Protein AF-A0A9E3NIQ6-F1 (afdb_monomer_lite)

Sequence (155 aa):
MAVKRMRVFAGPNGSGKTTIIKSLQSEIPFGVYVNADDIEVLLKQSNVLLFSLYQLNISEPEIQTFFKTSKFAPVKRNEPDLWKKLSVKENVLHVNTKVDSYLAADIADFIRHNLLVSGISFTYETVMSHKSCSTWTLCSFRNNKRKILQKFRVA

pLDDT: mean 80.51, std 23.25, range [24.25, 98.25]

Secondary structure (DSSP, 8-state):
-PPPEEEEEE--TTSSHHHHHHHHTTTS---EEE-HHHHHHHHHHHSEEEGGGGT----HHHHHHHHHH-SSHHHHTT-TTGGGGEEEETTEEEE-S---HHHHHHHHHHHHHHHHHTT--EEEEE---SS---SSS------S------EEE--

Radius of gyration: 16.18 Å; chains: 1; bounding box: 34×38×39 Å

Foldseek 3Di:
DDFQWEWEQEEAPPPCSVVVCVVCVVPDPAFFEFELVVLLVVCVVPQKDACVSLVDQDALVLQLVLLCPDPWLCVVVVNNPLSVQWHADPRMIGGNDDRDSRVSVSVSVSSVVRCLVVSTRHYYYDYDDPDDPPDDDDDDDDDDDDDDGDIDGND

Structure (mmCIF, N/CA/C/O backbone):
data_AF-A0A9E3NIQ6-F1
#
_entry.id   AF-A0A9E3NIQ6-F1
#
loop_
_atom_site.group_PDB
_atom_site.id
_atom_site.type_symbol
_atom_site.label_atom_id
_atom_site.label_alt_id
_atom_site.label_comp_id
_atom_site.label_asym_id
_atom_site.label_entity_id
_atom_site.label_seq_id
_atom_site.pdbx_PDB_ins_code
_atom_site.Cartn_x
_atom_site.Cartn_y
_atom_site.Cartn_z
_atom_site.occupancy
_atom_site.B_iso_or_equiv
_atom_site.auth_seq_id
_atom_site.auth_comp_id
_atom_site.auth_asym_id
_atom_site.auth_atom_id
_atom_site.pdbx_PDB_model_num
ATOM 1 N N . MET A 1 1 ? -8.859 10.006 26.617 1.00 52.31 1 MET A N 1
ATOM 2 C CA . MET A 1 1 ? -8.497 9.851 25.187 1.00 52.31 1 MET A CA 1
ATOM 3 C C . MET A 1 1 ? -8.453 8.372 24.829 1.00 52.31 1 MET A C 1
ATOM 5 O O . MET A 1 1 ? -8.016 7.575 25.653 1.00 52.31 1 MET A O 1
ATOM 9 N N . ALA A 1 2 ? -8.925 7.991 23.640 1.00 65.19 2 ALA A N 1
ATOM 10 C CA . ALA A 1 2 ? -8.851 6.607 23.174 1.00 65.19 2 ALA A CA 1
ATOM 11 C C . ALA A 1 2 ? -7.382 6.192 22.959 1.00 65.19 2 ALA A C 1
ATOM 13 O O . ALA A 1 2 ? -6.608 6.916 22.340 1.00 65.19 2 ALA A O 1
ATOM 14 N N . VAL A 1 3 ? -6.986 5.034 23.495 1.00 76.06 3 VAL A N 1
ATOM 15 C CA . VAL A 1 3 ? -5.604 4.534 23.395 1.00 76.06 3 VAL A CA 1
ATOM 16 C C . VAL A 1 3 ? -5.316 4.066 21.968 1.00 76.06 3 VAL A C 1
ATOM 18 O O . VAL A 1 3 ? -5.986 3.148 21.488 1.00 76.06 3 VAL A O 1
ATOM 21 N N . LYS A 1 4 ? -4.283 4.642 21.344 1.00 82.25 4 LYS A N 1
ATOM 22 C CA . LYS A 1 4 ? -3.778 4.274 20.013 1.00 82.25 4 LYS A CA 1
ATOM 23 C C . LYS A 1 4 ? -3.092 2.905 20.052 1.00 82.25 4 LYS A C 1
ATOM 25 O O . LYS A 1 4 ? -2.321 2.616 20.972 1.00 82.25 4 LYS A O 1
ATOM 30 N N . ARG A 1 5 ? -3.423 2.019 19.106 1.00 86.75 5 ARG A N 1
ATOM 31 C CA . ARG A 1 5 ? -2.976 0.613 19.118 1.00 86.75 5 ARG A CA 1
ATOM 32 C C . ARG A 1 5 ? -2.554 0.144 17.735 1.00 86.75 5 ARG A C 1
ATOM 34 O O . ARG A 1 5 ? -3.339 0.243 16.795 1.00 86.75 5 ARG A O 1
ATOM 41 N N . MET A 1 6 ? -1.372 -0.462 17.674 1.00 89.50 6 MET A N 1
ATOM 42 C CA . MET A 1 6 ? -0.934 -1.289 16.552 1.00 89.50 6 MET A CA 1
ATOM 43 C C . MET A 1 6 ? -1.207 -2.757 16.892 1.00 89.50 6 MET A C 1
ATOM 45 O O . MET A 1 6 ? -0.819 -3.233 17.965 1.00 89.50 6 MET A O 1
ATOM 49 N N . ARG A 1 7 ? -1.891 -3.475 15.996 1.00 89.56 7 ARG A N 1
ATOM 50 C CA . ARG A 1 7 ? -2.162 -4.913 16.136 1.00 89.56 7 ARG A CA 1
ATOM 51 C C . ARG A 1 7 ? -1.545 -5.676 14.978 1.00 89.56 7 ARG A C 1
ATOM 53 O O . ARG A 1 7 ? -1.768 -5.337 13.820 1.00 89.56 7 ARG A O 1
ATOM 60 N N . VAL A 1 8 ? -0.803 -6.722 15.313 1.00 88.94 8 VAL A N 1
ATOM 61 C CA . VAL A 1 8 ? -0.079 -7.535 14.337 1.00 88.94 8 VAL A CA 1
ATOM 62 C C . VAL A 1 8 ? -0.586 -8.964 14.408 1.00 88.94 8 VAL A C 1
ATOM 64 O O . VAL A 1 8 ? -0.571 -9.577 15.477 1.00 88.94 8 VAL A O 1
ATOM 67 N N . PHE A 1 9 ? -1.011 -9.497 13.267 1.00 86.62 9 PHE A N 1
ATOM 68 C CA . PHE A 1 9 ? -1.361 -10.903 13.109 1.00 86.62 9 PHE A CA 1
ATOM 69 C C . PHE A 1 9 ? -0.266 -11.589 12.295 1.00 86.62 9 PHE A C 1
ATOM 71 O O . PHE A 1 9 ? -0.166 -11.410 11.084 1.00 86.62 9 PHE A O 1
ATOM 78 N N . ALA A 1 10 ? 0.576 -12.365 12.976 1.00 84.75 10 ALA A N 1
ATOM 79 C CA . ALA A 1 10 ? 1.720 -13.042 12.378 1.00 84.75 10 ALA A CA 1
ATOM 80 C C . ALA A 1 10 ? 1.528 -14.564 12.366 1.00 84.75 10 ALA A C 1
ATOM 82 O O . ALA A 1 10 ? 1.027 -15.149 13.327 1.00 84.75 10 ALA A O 1
ATOM 83 N N . GLY A 1 11 ? 1.925 -15.213 11.272 1.00 81.31 11 GLY A N 1
ATOM 84 C CA . GLY A 1 11 ? 1.824 -16.666 11.111 1.00 81.31 11 GLY A CA 1
ATOM 85 C C . GLY A 1 11 ? 2.068 -17.111 9.667 1.00 81.31 11 GLY A C 1
ATOM 86 O O . GLY A 1 11 ? 2.006 -16.276 8.763 1.00 81.31 11 GLY A O 1
ATOM 87 N N . PRO A 1 12 ? 2.354 -18.399 9.417 1.00 80.50 12 PRO A N 1
ATOM 88 C CA . PRO A 1 12 ? 2.619 -18.900 8.070 1.00 80.50 12 PRO A CA 1
ATOM 89 C C . PRO A 1 12 ? 1.390 -18.782 7.153 1.00 80.50 12 PRO A C 1
ATOM 91 O O . PRO A 1 12 ? 0.260 -18.565 7.606 1.00 80.50 12 PRO A O 1
ATOM 94 N N . ASN A 1 13 ? 1.601 -18.913 5.845 1.00 77.62 13 ASN A N 1
ATOM 95 C CA . ASN A 1 13 ? 0.504 -18.955 4.875 1.00 77.62 13 ASN A CA 1
ATOM 96 C C . ASN A 1 13 ? -0.439 -20.123 5.189 1.00 77.62 13 ASN A C 1
ATOM 98 O O . ASN A 1 13 ? -0.001 -21.182 5.630 1.00 77.62 13 ASN A O 1
ATOM 102 N N . GLY A 1 14 ? -1.745 -19.906 5.021 1.00 77.06 14 GLY A N 1
ATOM 103 C CA . GLY A 1 14 ? -2.762 -20.919 5.328 1.00 77.06 14 GLY A CA 1
ATOM 104 C C . GLY A 1 14 ? -3.044 -21.144 6.821 1.00 77.06 14 GLY A C 1
ATOM 105 O O . GLY A 1 14 ? -3.876 -21.978 7.154 1.00 77.06 14 GLY A O 1
ATOM 106 N N . SER A 1 15 ? -2.438 -20.386 7.745 1.00 77.62 15 SER A N 1
ATOM 107 C CA . SER A 1 15 ? -2.651 -20.577 9.193 1.00 77.62 15 SER A CA 1
ATOM 108 C C . SER A 1 15 ? -3.984 -20.031 9.739 1.00 77.62 15 SER A C 1
ATOM 110 O O . SER A 1 15 ? -4.160 -19.959 10.955 1.00 77.62 15 SER A O 1
ATOM 112 N N . GLY A 1 16 ? -4.896 -19.575 8.873 1.00 79.75 16 GLY A N 1
ATOM 113 C CA . GLY A 1 16 ? -6.218 -19.064 9.260 1.00 79.75 16 GLY A CA 1
ATOM 114 C C . GLY A 1 16 ? -6.241 -17.669 9.905 1.00 79.75 16 GLY A C 1
ATOM 115 O O . GLY A 1 16 ? -7.220 -17.335 10.570 1.00 79.75 16 GLY A O 1
ATOM 116 N N . LYS A 1 17 ? -5.193 -16.845 9.732 1.00 82.12 17 LYS A N 1
ATOM 117 C CA . LYS A 1 17 ? -5.113 -15.473 10.291 1.00 82.12 17 LYS A CA 1
ATOM 118 C C . LYS A 1 17 ? -6.303 -14.617 9.872 1.00 82.12 17 LYS A C 1
ATOM 120 O O . LYS A 1 17 ? -7.017 -14.109 10.730 1.00 82.12 17 LYS A O 1
ATOM 125 N N . THR A 1 18 ? -6.561 -14.565 8.571 1.00 81.12 18 THR A N 1
ATOM 126 C CA . THR A 1 18 ? -7.664 -13.802 7.989 1.00 81.12 18 THR A CA 1
ATOM 127 C C . THR A 1 18 ? -9.019 -14.268 8.509 1.00 81.12 18 THR A C 1
ATOM 129 O O . THR A 1 18 ? -9.887 -13.446 8.784 1.00 81.12 18 THR A O 1
ATOM 132 N N . THR A 1 19 ? -9.202 -15.574 8.733 1.00 82.62 19 THR A N 1
ATOM 133 C CA . THR A 1 19 ? -10.431 -16.121 9.328 1.00 82.62 19 THR A CA 1
ATOM 134 C C . THR A 1 19 ? -10.626 -15.626 10.761 1.00 82.62 19 THR A C 1
ATOM 136 O O . THR A 1 19 ? -11.718 -15.195 11.116 1.00 82.62 19 THR A O 1
ATOM 139 N N . ILE A 1 20 ? -9.560 -15.627 11.568 1.00 82.81 20 ILE A N 1
ATOM 140 C CA . ILE A 1 20 ? -9.593 -15.133 12.953 1.00 82.81 20 ILE A CA 1
ATOM 141 C C . ILE A 1 20 ? -9.825 -13.618 12.992 1.00 82.81 20 ILE A C 1
ATOM 143 O O . ILE A 1 20 ? -10.580 -13.130 13.831 1.00 82.81 20 ILE A O 1
ATOM 147 N N . ILE A 1 21 ? -9.195 -12.861 12.093 1.00 82.75 21 ILE A N 1
ATOM 148 C CA . ILE A 1 21 ? -9.410 -11.414 11.996 1.00 82.75 21 ILE A CA 1
ATOM 149 C C . ILE A 1 21 ? -10.872 -11.135 11.659 1.00 82.75 21 ILE A C 1
ATOM 151 O O . ILE A 1 21 ? -11.512 -10.369 12.371 1.00 82.75 21 ILE A O 1
ATOM 155 N N . LYS A 1 22 ? -11.434 -11.807 10.652 1.00 81.69 22 LYS A N 1
ATOM 156 C CA . LYS A 1 22 ? -12.845 -11.647 10.280 1.00 81.69 22 LYS A CA 1
ATOM 157 C C . LYS A 1 22 ? -13.795 -11.970 11.434 1.00 81.69 22 LYS A C 1
ATOM 159 O O . LYS A 1 22 ? -14.730 -11.214 11.657 1.00 81.69 22 LYS A O 1
ATOM 164 N N . SER A 1 23 ? -13.534 -13.025 12.211 1.00 82.75 23 SER A N 1
ATOM 165 C CA . SER A 1 23 ? -14.377 -13.344 13.374 1.00 82.75 23 SER A CA 1
ATOM 166 C C . SER A 1 23 ? -14.270 -12.314 14.500 1.00 82.75 23 SER A C 1
ATOM 168 O O . SER A 1 23 ? -15.232 -12.090 15.218 1.00 82.75 23 SER A O 1
ATOM 170 N N . LEU A 1 24 ? -13.107 -11.681 14.670 1.00 82.81 24 LEU A N 1
ATOM 171 C CA . LEU A 1 24 ? -12.872 -10.714 15.746 1.00 82.81 24 LEU A CA 1
ATOM 172 C C . LEU A 1 24 ? -13.238 -9.271 15.360 1.00 82.81 24 LEU A C 1
ATOM 174 O O . LEU A 1 24 ? -13.291 -8.409 16.236 1.00 82.81 24 LEU A O 1
ATOM 178 N N . GLN A 1 25 ? -13.482 -8.994 14.073 1.00 76.88 25 GLN A N 1
ATOM 179 C CA . GLN A 1 25 ? -13.832 -7.659 13.568 1.00 76.88 25 GLN A CA 1
ATOM 180 C C . GLN A 1 25 ? -15.122 -7.115 14.194 1.00 76.88 25 GLN A C 1
ATOM 182 O O . GLN A 1 25 ? -15.227 -5.908 14.397 1.00 76.88 25 GLN A O 1
ATOM 187 N N . SER A 1 26 ? -16.076 -7.987 14.533 1.00 75.94 26 SER A N 1
ATOM 188 C CA . SER A 1 26 ? -17.332 -7.609 15.193 1.00 75.94 26 SER A CA 1
ATOM 189 C C . SER A 1 26 ? -17.171 -7.265 16.674 1.00 75.94 26 SER A C 1
ATOM 191 O O . SER A 1 26 ? -18.009 -6.565 17.233 1.00 75.94 26 SER A O 1
ATOM 193 N N . GLU A 1 27 ? -16.106 -7.742 17.319 1.00 78.69 27 GLU A N 1
ATOM 194 C CA . GLU A 1 27 ? -15.912 -7.628 18.771 1.00 78.69 27 GLU A CA 1
ATOM 195 C C . GLU A 1 27 ? -14.836 -6.602 19.150 1.0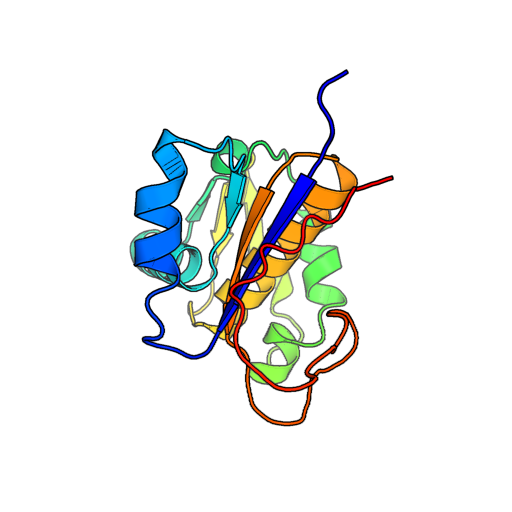0 78.69 27 GLU A C 1
ATOM 197 O O . GLU A 1 27 ? -14.851 -6.044 20.249 1.00 78.69 27 GLU A O 1
ATOM 202 N N . ILE A 1 28 ? -13.874 -6.349 18.256 1.00 80.2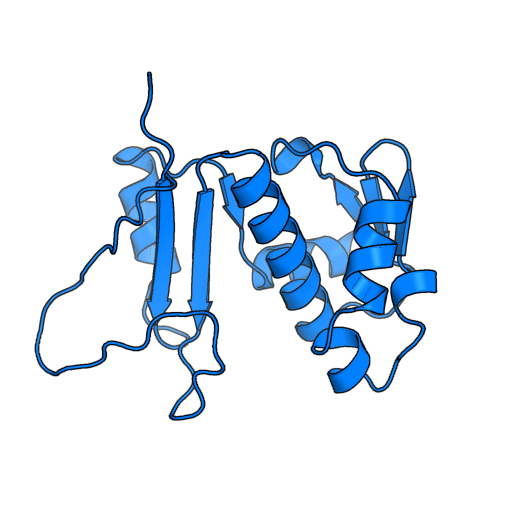5 28 ILE A N 1
ATOM 203 C CA . ILE A 1 28 ? -12.700 -5.525 18.540 1.00 80.25 28 ILE A CA 1
ATOM 204 C C . ILE A 1 28 ? -12.575 -4.408 17.497 1.00 80.25 28 ILE A C 1
ATOM 206 O O . ILE A 1 28 ? -12.460 -4.690 16.306 1.00 80.25 28 ILE A O 1
ATOM 210 N N . PRO A 1 29 ? -12.449 -3.132 17.916 1.00 80.25 29 PRO A N 1
ATOM 211 C CA . PRO A 1 29 ? -12.167 -2.045 16.989 1.00 80.25 29 PRO A CA 1
ATOM 212 C C . PRO A 1 29 ? -10.726 -2.164 16.477 1.00 80.25 29 PRO A C 1
ATOM 214 O O . PRO A 1 29 ? -9.764 -1.789 17.168 1.00 80.25 29 PRO A O 1
ATOM 217 N N . PHE A 1 30 ? -10.570 -2.716 15.275 1.00 83.06 30 PHE A N 1
ATOM 218 C CA . PHE A 1 30 ? -9.272 -2.933 14.633 1.00 83.06 30 PHE A CA 1
ATOM 219 C C . PHE A 1 30 ? -8.656 -1.683 14.010 1.00 83.06 30 PHE A C 1
ATOM 221 O O . PHE A 1 30 ? -7.439 -1.657 13.813 1.00 83.06 30 PHE A O 1
ATOM 228 N N . GLY A 1 31 ? -9.449 -0.630 13.818 1.00 87.94 31 GLY A N 1
ATOM 229 C CA . GLY A 1 31 ? -9.003 0.561 13.108 1.00 87.94 31 GLY A CA 1
ATOM 230 C C . GLY A 1 31 ? -8.750 0.249 11.636 1.00 87.94 31 GLY A C 1
ATOM 231 O O . GLY A 1 31 ? -9.415 -0.617 11.070 1.00 87.94 31 GLY A O 1
ATOM 232 N N . VAL A 1 32 ? -7.795 0.945 11.026 1.00 92.25 32 VAL A N 1
ATOM 233 C CA . VAL A 1 32 ? -7.453 0.748 9.612 1.00 92.25 32 VAL A CA 1
ATOM 234 C C . VAL A 1 32 ? -6.840 -0.640 9.419 1.00 92.25 32 VAL A C 1
ATOM 236 O O . VAL A 1 32 ? -5.934 -1.027 10.154 1.00 92.25 32 VAL A O 1
ATOM 239 N N . TYR A 1 33 ? -7.329 -1.400 8.444 1.00 92.94 33 TYR A N 1
ATOM 240 C CA . TYR A 1 33 ? -6.768 -2.702 8.095 1.00 92.94 33 TYR A CA 1
ATOM 241 C C . TYR A 1 33 ? -5.819 -2.561 6.903 1.00 92.94 33 TYR A C 1
ATOM 243 O O . TYR A 1 33 ? -6.182 -1.951 5.900 1.00 92.94 33 TYR A O 1
ATOM 251 N N . VAL A 1 34 ? -4.606 -3.106 7.014 1.00 93.81 34 VAL A N 1
ATOM 252 C CA . VAL A 1 34 ? -3.585 -3.034 5.960 1.00 93.81 34 VAL A CA 1
ATOM 253 C C . VAL A 1 34 ? -3.061 -4.431 5.656 1.00 93.81 34 VAL A C 1
ATOM 255 O O . VAL A 1 34 ? -2.527 -5.103 6.538 1.00 93.81 34 VAL A O 1
ATOM 258 N N . ASN A 1 35 ? -3.182 -4.858 4.403 1.00 91.81 35 ASN A N 1
ATOM 259 C CA . ASN A 1 35 ? -2.696 -6.147 3.926 1.00 91.81 35 ASN A CA 1
ATOM 260 C C . ASN A 1 35 ? -2.077 -5.987 2.533 1.00 91.81 35 ASN A C 1
ATOM 262 O O . ASN A 1 35 ? -2.669 -5.354 1.660 1.00 91.81 35 ASN A O 1
ATOM 266 N N . ALA A 1 36 ? -0.887 -6.554 2.334 1.00 91.81 36 ALA A N 1
ATOM 267 C CA . ALA A 1 36 ? -0.165 -6.455 1.070 1.00 91.81 36 ALA A CA 1
ATOM 268 C C . ALA A 1 36 ? -0.894 -7.191 -0.063 1.00 91.81 36 ALA A C 1
ATOM 270 O O . ALA A 1 36 ? -0.986 -6.652 -1.161 1.00 91.81 36 ALA A O 1
ATOM 271 N N . ASP A 1 37 ? -1.474 -8.363 0.210 1.00 91.62 37 ASP A N 1
ATOM 272 C CA . ASP A 1 37 ? -2.177 -9.150 -0.812 1.00 91.62 37 ASP A CA 1
ATOM 273 C C . ASP A 1 37 ? -3.411 -8.399 -1.343 1.00 91.62 37 ASP A C 1
ATOM 275 O O . ASP A 1 37 ? -3.644 -8.346 -2.550 1.00 91.62 37 ASP A O 1
ATOM 279 N N . ASP A 1 38 ? -4.164 -7.741 -0.454 1.00 94.00 38 ASP A N 1
ATOM 280 C CA . ASP A 1 38 ? -5.343 -6.950 -0.834 1.00 94.00 38 ASP A CA 1
ATOM 281 C C . ASP A 1 38 ? -4.945 -5.720 -1.669 1.00 94.00 38 ASP A C 1
ATOM 283 O O . ASP A 1 38 ? -5.602 -5.392 -2.660 1.00 94.00 38 ASP A O 1
ATOM 287 N N . ILE A 1 39 ? -3.833 -5.066 -1.311 1.00 96.44 39 ILE A N 1
ATOM 288 C CA . ILE A 1 39 ? -3.257 -3.955 -2.083 1.00 96.44 39 ILE A CA 1
ATOM 289 C C . ILE A 1 39 ? -2.800 -4.434 -3.465 1.00 96.44 39 ILE A C 1
ATOM 291 O O . ILE A 1 39 ? -3.029 -3.742 -4.457 1.00 96.44 39 ILE A O 1
ATOM 295 N N . GLU A 1 40 ? -2.175 -5.610 -3.555 1.00 96.25 40 GLU A N 1
ATOM 296 C CA . GLU A 1 40 ? -1.737 -6.191 -4.824 1.00 96.25 40 GLU A CA 1
ATOM 297 C C . GLU A 1 40 ? -2.924 -6.447 -5.755 1.00 96.25 40 GLU A C 1
ATOM 299 O O . GLU A 1 40 ? -2.883 -6.055 -6.923 1.00 96.25 40 GLU A O 1
ATOM 304 N N . VAL A 1 41 ? -3.984 -7.081 -5.241 1.00 96.88 41 VAL A N 1
ATOM 305 C CA . VAL A 1 41 ? -5.211 -7.358 -6.002 1.00 96.88 41 VAL A CA 1
ATOM 306 C C . VAL A 1 41 ? -5.843 -6.058 -6.488 1.00 96.88 41 VAL A C 1
ATOM 308 O O . VAL A 1 41 ? -6.156 -5.950 -7.675 1.00 96.88 41 VAL A O 1
ATOM 311 N N . LEU A 1 42 ? -5.971 -5.059 -5.609 1.00 97.31 42 LEU A N 1
ATOM 312 C CA . LEU A 1 42 ? -6.520 -3.749 -5.956 1.00 97.31 42 LEU A CA 1
ATOM 313 C C . LEU A 1 42 ? -5.717 -3.092 -7.088 1.00 97.31 42 LEU A C 1
ATOM 315 O O . LEU A 1 42 ? -6.277 -2.710 -8.114 1.00 97.31 42 LEU A O 1
ATOM 319 N N . LEU A 1 43 ? -4.395 -3.008 -6.935 1.00 97.50 43 LEU A N 1
ATOM 320 C CA . LEU A 1 43 ? -3.524 -2.360 -7.913 1.00 97.50 43 LEU A CA 1
ATOM 321 C C . LEU A 1 43 ? -3.461 -3.125 -9.237 1.00 97.50 43 LEU A C 1
ATOM 323 O O . LEU A 1 43 ? -3.388 -2.498 -10.287 1.00 97.50 43 LEU A O 1
ATOM 327 N N . LYS A 1 44 ? -3.543 -4.459 -9.223 1.00 97.44 44 LYS A N 1
ATOM 328 C CA . LYS A 1 44 ? -3.638 -5.257 -10.456 1.00 97.44 44 LYS A CA 1
ATOM 329 C C . LYS A 1 44 ? -4.912 -4.971 -11.249 1.00 97.44 44 LYS A C 1
ATOM 331 O O . LYS A 1 44 ? -4.896 -5.106 -12.468 1.00 97.44 44 LYS A O 1
ATOM 336 N N . GLN A 1 45 ? -6.002 -4.611 -10.573 1.00 96.50 45 GLN A N 1
ATOM 337 C CA . GLN A 1 45 ? -7.288 -4.332 -11.213 1.00 96.50 45 GLN A CA 1
ATOM 338 C C . GLN A 1 45 ? -7.379 -2.900 -11.740 1.00 96.50 45 GLN A C 1
ATOM 340 O O . GLN A 1 45 ? -7.925 -2.681 -12.818 1.00 96.50 45 GLN A O 1
ATOM 345 N N . SER A 1 46 ? -6.869 -1.927 -10.986 1.00 96.06 46 SER A N 1
ATOM 346 C CA . SER A 1 46 ? -7.144 -0.509 -11.242 1.00 96.06 46 SER A CA 1
ATOM 347 C C . SER A 1 46 ? -5.896 0.340 -11.507 1.00 96.06 46 SER A C 1
ATOM 349 O O . SER A 1 46 ? -6.019 1.459 -11.997 1.00 96.06 46 SER A O 1
ATOM 351 N N . ASN A 1 47 ? -4.699 -0.159 -11.174 1.00 97.00 47 ASN A N 1
ATOM 352 C CA . ASN A 1 47 ? -3.441 0.598 -11.083 1.00 97.00 47 ASN A CA 1
ATOM 353 C C . ASN A 1 47 ? -3.507 1.839 -10.176 1.00 97.00 47 ASN A C 1
ATOM 355 O O . ASN A 1 47 ? -2.612 2.689 -10.220 1.00 97.00 47 ASN A O 1
ATOM 359 N N . VAL A 1 48 ? -4.549 1.945 -9.345 1.00 97.31 48 VAL A N 1
ATOM 360 C CA . VAL A 1 48 ? -4.771 3.084 -8.458 1.00 97.31 48 VAL A CA 1
ATOM 361 C C . VAL A 1 48 ? -5.109 2.654 -7.037 1.00 97.31 48 VAL A C 1
ATOM 363 O O . VAL A 1 48 ? -5.763 1.636 -6.810 1.00 97.31 48 VAL A O 1
ATOM 366 N N . LEU A 1 49 ? -4.682 3.456 -6.064 1.00 97.81 49 LEU A N 1
ATOM 367 C CA . LEU A 1 49 ? -5.003 3.268 -4.650 1.00 97.81 49 LEU A CA 1
ATOM 368 C C . LEU A 1 49 ? -5.363 4.612 -4.022 1.00 97.81 49 LEU A C 1
ATOM 370 O O . LEU A 1 49 ? -4.593 5.564 -4.079 1.00 97.81 49 LEU A O 1
ATOM 374 N N . LEU A 1 50 ? -6.534 4.680 -3.395 1.00 97.38 50 LEU A N 1
ATOM 375 C CA . LEU A 1 50 ? -7.018 5.881 -2.721 1.00 97.38 50 LEU A CA 1
ATOM 376 C C . LEU A 1 50 ? -6.548 5.891 -1.258 1.00 97.38 50 LEU A C 1
ATOM 378 O O . LEU A 1 50 ? -6.980 5.050 -0.466 1.00 97.38 50 LEU A O 1
ATOM 382 N N . PHE A 1 51 ? -5.700 6.847 -0.871 1.00 97.69 51 PHE A N 1
ATOM 383 C CA . PHE A 1 51 ? -5.171 6.917 0.502 1.00 97.69 51 PHE A CA 1
ATOM 384 C C . PHE A 1 51 ? -6.232 7.289 1.542 1.00 97.69 51 PHE A C 1
ATOM 386 O O . PHE A 1 51 ? -6.120 6.890 2.703 1.00 97.69 51 PHE A O 1
ATOM 393 N N . SER A 1 52 ? -7.312 7.957 1.126 1.00 96.12 52 SER A N 1
ATOM 394 C CA . SER A 1 52 ? -8.452 8.274 1.995 1.00 96.12 52 SER A CA 1
ATOM 395 C C . SER A 1 52 ? -9.099 7.024 2.608 1.00 96.12 52 SER A C 1
ATOM 397 O O . SER A 1 52 ? -9.616 7.097 3.721 1.00 96.12 52 SER A O 1
ATOM 399 N N . LEU A 1 53 ? -9.015 5.858 1.946 1.00 94.69 53 LEU A N 1
ATOM 400 C CA . LEU A 1 53 ? -9.489 4.575 2.499 1.00 94.69 53 LEU A CA 1
ATOM 401 C C . LEU A 1 53 ? -8.711 4.153 3.754 1.00 94.69 53 LEU A C 1
ATOM 403 O O . LEU A 1 53 ? -9.230 3.426 4.599 1.00 94.69 53 LEU A O 1
ATOM 407 N N . TYR A 1 54 ? -7.484 4.648 3.892 1.00 95.62 54 TYR A N 1
ATOM 408 C CA . TYR A 1 54 ? -6.609 4.416 5.034 1.00 95.62 54 TYR A CA 1
ATOM 409 C C . TYR A 1 54 ? -6.613 5.589 6.022 1.00 95.62 54 TYR A C 1
ATOM 411 O O . TYR A 1 54 ? -5.796 5.601 6.933 1.00 95.62 54 TYR A O 1
ATOM 419 N N . GLN A 1 55 ? -7.516 6.568 5.873 1.00 96.12 55 GLN A N 1
ATOM 420 C CA . GLN A 1 55 ? -7.545 7.793 6.690 1.00 96.12 55 GLN A CA 1
ATOM 421 C C . GLN A 1 55 ? -6.242 8.611 6.597 1.00 96.12 55 GLN A C 1
ATOM 423 O O . GLN A 1 55 ? -5.885 9.330 7.529 1.00 96.12 55 GLN A O 1
ATOM 428 N N . LEU A 1 56 ? -5.527 8.495 5.474 1.00 96.44 56 LEU A N 1
ATOM 429 C CA . LEU A 1 56 ? -4.284 9.212 5.211 1.00 96.44 56 LEU A CA 1
ATOM 430 C C . LEU A 1 56 ? -4.495 10.278 4.137 1.00 96.44 56 LEU A C 1
ATOM 432 O O . LEU A 1 56 ? -5.295 10.100 3.216 1.00 96.44 56 LEU A O 1
ATOM 436 N N . ASN A 1 57 ? -3.728 11.360 4.245 1.00 96.88 57 ASN A N 1
ATOM 437 C CA . ASN A 1 57 ? -3.568 12.361 3.199 1.00 96.88 57 ASN A CA 1
ATOM 438 C C . ASN A 1 57 ? -2.085 12.433 2.839 1.00 96.88 57 ASN A C 1
ATOM 440 O O . ASN A 1 57 ? -1.294 12.908 3.650 1.00 96.88 57 ASN A O 1
ATOM 444 N N . ILE A 1 58 ? -1.724 11.906 1.674 1.00 96.94 58 ILE A N 1
ATOM 445 C CA . ILE A 1 58 ? -0.339 11.698 1.250 1.00 96.94 58 ILE A CA 1
ATOM 446 C C . ILE A 1 58 ? -0.037 12.582 0.047 1.00 96.94 58 ILE A C 1
ATOM 448 O O . ILE A 1 58 ? -0.802 12.619 -0.919 1.00 96.94 58 ILE A O 1
ATOM 452 N N . SER A 1 59 ? 1.114 13.249 0.078 1.00 96.75 59 SER A N 1
ATOM 453 C CA . SER A 1 59 ? 1.640 13.973 -1.079 1.00 96.75 59 SER A CA 1
ATOM 454 C C . SER A 1 59 ? 2.574 13.107 -1.938 1.00 96.75 59 SER A C 1
ATOM 456 O O . SER A 1 59 ? 3.187 12.145 -1.472 1.00 96.75 59 SER A O 1
ATOM 458 N N . GLU A 1 60 ? 2.717 13.453 -3.220 1.00 97.06 60 GLU A N 1
ATOM 459 C CA . GLU A 1 60 ? 3.632 12.746 -4.129 1.00 97.06 60 GLU A CA 1
ATOM 460 C C . GLU A 1 60 ? 5.102 12.733 -3.646 1.00 97.06 60 GLU A C 1
ATOM 462 O O . GLU A 1 60 ? 5.727 11.667 -3.685 1.00 97.06 60 GLU A O 1
ATOM 467 N N . PRO A 1 61 ? 5.673 13.842 -3.128 1.00 97.00 61 PRO A N 1
ATOM 468 C CA . PRO A 1 61 ? 7.043 13.838 -2.618 1.00 97.00 61 PRO A CA 1
ATOM 469 C C . PRO A 1 61 ? 7.273 12.849 -1.469 1.00 97.00 61 PRO A C 1
ATOM 471 O O . PRO A 1 61 ? 8.365 12.284 -1.368 1.00 97.00 61 PRO A O 1
ATOM 474 N N . GLU A 1 62 ? 6.273 12.614 -0.615 1.00 96.19 62 GLU A N 1
ATOM 475 C CA . GLU A 1 62 ? 6.383 11.689 0.519 1.00 96.19 62 GLU A CA 1
ATOM 476 C C . GLU A 1 62 ? 6.595 10.250 0.050 1.00 96.19 62 GLU A C 1
ATOM 478 O O . GLU A 1 62 ? 7.561 9.598 0.463 1.00 96.19 62 GLU A O 1
ATOM 483 N N . ILE A 1 63 ? 5.743 9.760 -0.858 1.00 96.06 63 ILE A N 1
ATOM 484 C CA . ILE A 1 63 ? 5.882 8.392 -1.368 1.00 96.06 63 ILE A CA 1
ATOM 485 C C . ILE A 1 63 ? 7.150 8.244 -2.212 1.00 96.06 63 ILE A C 1
ATOM 487 O O . ILE A 1 63 ? 7.867 7.251 -2.083 1.00 96.06 63 ILE A O 1
ATOM 491 N N . GLN A 1 64 ? 7.496 9.244 -3.025 1.00 96.19 64 GLN A N 1
ATOM 492 C CA . GLN A 1 64 ? 8.726 9.191 -3.815 1.00 96.19 64 GLN A CA 1
ATOM 493 C C . GLN A 1 64 ? 9.970 9.154 -2.921 1.00 96.19 64 GLN A C 1
ATOM 495 O O . GLN A 1 64 ? 10.905 8.408 -3.207 1.00 96.19 64 GLN A O 1
ATOM 500 N N . THR A 1 65 ? 9.989 9.909 -1.820 1.00 96.06 65 THR A N 1
ATOM 501 C CA . THR A 1 65 ? 11.096 9.889 -0.847 1.00 96.06 65 THR A CA 1
ATOM 502 C C . THR A 1 65 ? 11.216 8.531 -0.158 1.00 96.06 65 THR A C 1
ATOM 504 O O . THR A 1 65 ? 12.324 8.006 -0.013 1.00 96.06 65 THR A O 1
ATOM 507 N N . PHE A 1 66 ? 10.087 7.916 0.199 1.00 95.69 66 PHE A N 1
ATOM 508 C CA . PHE A 1 66 ? 10.072 6.553 0.725 1.00 95.69 66 PHE A CA 1
ATOM 509 C C . PHE A 1 66 ? 10.662 5.551 -0.278 1.00 95.69 66 PHE A C 1
ATOM 511 O O . PHE A 1 66 ? 11.587 4.816 0.055 1.00 95.69 66 PHE A O 1
ATOM 518 N N . PHE A 1 67 ? 10.215 5.559 -1.536 1.00 94.94 67 PHE A N 1
ATOM 519 C CA . PHE A 1 67 ? 10.706 4.606 -2.540 1.00 94.94 67 PHE A CA 1
ATOM 520 C C . PHE A 1 67 ? 12.150 4.860 -2.993 1.00 94.94 67 PHE A C 1
ATOM 522 O O . PHE A 1 67 ? 12.817 3.918 -3.411 1.00 94.94 67 PHE A O 1
ATOM 529 N N . LYS A 1 68 ? 12.669 6.088 -2.863 1.00 93.81 68 LYS A N 1
ATOM 530 C CA . LYS A 1 68 ? 14.104 6.382 -3.053 1.00 93.81 68 LYS A CA 1
ATOM 531 C C . LYS A 1 68 ? 14.987 5.745 -1.979 1.00 93.81 68 LYS A C 1
ATOM 533 O O . LYS A 1 68 ? 16.149 5.453 -2.242 1.00 93.81 68 LYS A O 1
ATOM 538 N N . THR A 1 69 ? 14.461 5.571 -0.767 1.00 91.19 69 THR A N 1
ATOM 539 C CA . THR A 1 69 ? 15.211 5.043 0.384 1.00 91.19 69 THR A CA 1
ATOM 540 C C . THR A 1 69 ? 14.894 3.580 0.690 1.00 91.19 69 THR A C 1
ATOM 542 O O . THR A 1 69 ? 15.678 2.917 1.376 1.00 91.19 69 THR A O 1
ATOM 545 N N . SER A 1 70 ? 13.787 3.054 0.152 1.00 88.12 70 SER A N 1
ATOM 546 C CA . SER A 1 70 ? 13.397 1.655 0.299 1.00 88.12 70 SER A CA 1
ATOM 547 C C . SER A 1 70 ? 14.468 0.718 -0.256 1.00 88.12 70 SER A C 1
ATOM 549 O O . SER A 1 70 ? 14.948 0.853 -1.382 1.00 88.12 70 SER A O 1
ATOM 551 N N . LYS A 1 71 ? 14.808 -0.294 0.545 1.00 86.81 71 LYS A N 1
ATOM 552 C CA . LYS A 1 71 ? 15.746 -1.364 0.180 1.00 86.81 71 LYS A CA 1
ATOM 553 C C . LYS A 1 71 ? 15.040 -2.657 -0.218 1.00 86.81 71 LYS A C 1
ATOM 555 O O . LYS A 1 71 ? 15.701 -3.688 -0.341 1.00 86.81 71 LYS A O 1
ATOM 560 N N . PHE A 1 72 ? 13.716 -2.634 -0.373 1.00 89.38 72 PHE A N 1
ATOM 561 C CA . PHE A 1 72 ? 12.939 -3.839 -0.628 1.00 89.38 72 PHE A CA 1
ATOM 562 C C . PHE A 1 72 ? 12.461 -3.922 -2.077 1.00 89.38 72 PHE A C 1
ATOM 564 O O . PHE A 1 72 ? 13.145 -4.587 -2.856 1.00 89.38 72 PHE A O 1
ATOM 571 N N . ALA A 1 73 ? 11.374 -3.261 -2.492 1.00 87.81 73 ALA A N 1
ATOM 572 C CA . ALA A 1 73 ? 10.882 -3.406 -3.867 1.00 87.81 73 ALA A CA 1
ATOM 573 C C . ALA A 1 73 ? 11.888 -2.925 -4.931 1.00 87.81 73 ALA A C 1
ATOM 575 O O . ALA A 1 73 ? 12.131 -3.698 -5.861 1.00 87.81 73 ALA A O 1
ATOM 576 N N . PRO A 1 74 ? 12.551 -1.751 -4.798 1.00 87.69 74 PRO A N 1
ATOM 577 C CA . PRO A 1 74 ? 13.557 -1.312 -5.771 1.00 87.69 74 PRO A CA 1
ATOM 578 C C . PRO A 1 74 ? 14.705 -2.317 -5.942 1.00 87.69 74 PRO A C 1
ATOM 580 O O . PRO A 1 74 ? 15.179 -2.550 -7.049 1.00 87.69 74 PRO A O 1
ATOM 583 N N . VAL A 1 75 ? 15.122 -2.975 -4.856 1.00 87.88 75 VAL A N 1
ATOM 584 C CA . VAL A 1 75 ? 16.209 -3.967 -4.878 1.00 87.88 75 VAL A CA 1
ATOM 585 C C . VAL A 1 75 ? 15.723 -5.308 -5.428 1.00 87.88 75 VAL A C 1
ATOM 587 O O . VAL A 1 75 ? 16.365 -5.884 -6.302 1.00 87.88 75 VAL A O 1
ATOM 590 N N . LYS A 1 76 ? 14.576 -5.813 -4.957 1.00 90.81 76 LYS A N 1
ATOM 591 C CA . LYS A 1 76 ? 14.009 -7.105 -5.385 1.00 90.81 76 LYS A CA 1
ATOM 592 C C . LYS A 1 76 ? 13.592 -7.116 -6.851 1.00 90.81 76 LYS A C 1
ATOM 594 O O . LYS A 1 76 ? 13.660 -8.165 -7.483 1.00 90.81 76 LYS A O 1
ATOM 599 N N . ARG A 1 77 ? 13.191 -5.961 -7.381 1.00 90.06 77 ARG A N 1
ATOM 600 C CA . ARG A 1 77 ? 12.829 -5.776 -8.791 1.00 90.06 77 ARG A CA 1
ATOM 601 C C . ARG A 1 77 ? 14.007 -5.375 -9.675 1.00 90.06 77 ARG A C 1
ATOM 603 O O . ARG A 1 77 ? 13.831 -5.304 -10.886 1.00 90.06 77 ARG A O 1
ATOM 610 N N . ASN A 1 78 ? 15.183 -5.117 -9.094 1.00 92.62 78 ASN A N 1
ATOM 611 C CA . ASN A 1 78 ? 16.324 -4.525 -9.795 1.00 92.62 78 ASN A CA 1
ATOM 612 C C . ASN A 1 78 ? 15.937 -3.225 -10.538 1.00 92.62 78 ASN A C 1
ATOM 614 O O . ASN A 1 78 ? 16.268 -3.019 -11.703 1.00 92.62 78 ASN A O 1
ATOM 618 N N . GLU A 1 79 ? 15.177 -2.367 -9.856 1.00 92.88 79 GLU A N 1
ATOM 619 C CA . GLU A 1 79 ? 14.549 -1.165 -10.400 1.00 92.88 79 GLU A CA 1
ATOM 620 C C . GLU A 1 79 ? 14.781 0.032 -9.452 1.00 92.88 79 GLU A C 1
ATOM 622 O O . GLU A 1 79 ? 13.884 0.421 -8.702 1.00 92.88 79 GLU A O 1
ATOM 627 N N . PRO A 1 80 ? 15.985 0.638 -9.447 1.00 91.31 80 PRO A N 1
ATOM 628 C CA . PRO A 1 80 ? 16.334 1.719 -8.512 1.00 91.31 80 PRO A CA 1
ATOM 629 C C . PRO A 1 80 ? 15.514 3.003 -8.730 1.00 91.31 80 PRO A C 1
ATOM 631 O O . PRO A 1 80 ? 15.307 3.788 -7.808 1.00 91.31 80 PRO A O 1
ATOM 634 N N . ASP A 1 81 ? 15.003 3.195 -9.944 1.00 94.31 81 ASP A N 1
ATOM 635 C CA . ASP A 1 81 ? 14.192 4.346 -10.341 1.00 94.31 81 ASP A CA 1
ATOM 636 C C . ASP A 1 81 ? 12.677 4.122 -10.173 1.00 94.31 81 ASP A C 1
ATOM 638 O O . ASP A 1 81 ? 11.877 4.902 -10.692 1.00 94.31 81 ASP A O 1
ATOM 642 N N . LEU A 1 82 ? 12.263 3.083 -9.433 1.00 93.94 82 LEU A N 1
ATOM 643 C CA . LEU A 1 82 ? 10.852 2.731 -9.212 1.00 93.94 82 LEU A CA 1
ATOM 644 C C . LEU A 1 82 ? 10.007 3.921 -8.725 1.00 93.94 82 LEU A C 1
ATOM 646 O O . LEU A 1 82 ? 8.859 4.074 -9.136 1.00 93.94 82 LEU A O 1
ATOM 650 N N . TRP A 1 83 ? 10.594 4.807 -7.916 1.00 95.69 83 TRP A N 1
ATOM 651 C CA . TRP A 1 83 ? 9.945 6.022 -7.417 1.00 95.69 83 TRP A CA 1
ATOM 652 C C . TRP A 1 83 ? 9.408 6.936 -8.533 1.00 95.69 83 TRP A C 1
ATOM 654 O O . TRP A 1 83 ? 8.385 7.580 -8.332 1.00 95.69 83 TRP A O 1
ATOM 664 N N . LYS A 1 84 ? 10.037 6.968 -9.720 1.00 96.88 84 LYS A N 1
ATOM 665 C CA . LYS A 1 84 ? 9.583 7.781 -10.870 1.00 96.88 84 LYS A CA 1
ATOM 666 C C . LYS A 1 84 ? 8.274 7.270 -11.474 1.00 96.88 84 LYS A C 1
ATOM 668 O O . LYS A 1 84 ? 7.603 7.998 -12.197 1.00 96.88 84 LYS A O 1
ATOM 673 N N . LYS A 1 85 ? 7.929 6.005 -11.219 1.00 96.88 85 LYS A N 1
ATOM 674 C CA . LYS A 1 85 ? 6.727 5.339 -11.746 1.00 96.88 85 LYS A CA 1
ATOM 675 C C . LYS A 1 85 ? 5.543 5.405 -10.779 1.00 96.88 85 LYS A C 1
ATOM 677 O O . LYS A 1 85 ? 4.511 4.789 -11.046 1.00 96.88 85 LYS A O 1
ATOM 682 N N . LEU A 1 86 ? 5.703 6.122 -9.668 1.00 97.00 86 LEU A N 1
ATOM 683 C CA . LEU A 1 86 ? 4.692 6.334 -8.643 1.00 97.00 86 LEU A CA 1
ATOM 684 C C . LEU A 1 86 ? 4.378 7.830 -8.577 1.00 97.00 86 LEU A C 1
ATOM 686 O O . LEU A 1 86 ? 5.255 8.647 -8.290 1.00 97.00 86 LEU A O 1
ATOM 690 N N . SER A 1 87 ? 3.124 8.178 -8.843 1.00 97.56 87 SER A N 1
ATOM 691 C CA . SER A 1 87 ? 2.637 9.561 -8.784 1.00 97.56 87 SER A CA 1
ATOM 692 C C . SER A 1 87 ? 1.396 9.648 -7.915 1.00 97.56 87 SER A C 1
ATOM 694 O O . SER A 1 87 ? 0.615 8.695 -7.881 1.00 97.56 87 SER A O 1
ATOM 696 N N . VAL A 1 88 ? 1.186 10.780 -7.250 1.00 98.00 88 VAL A N 1
ATOM 697 C CA . VAL A 1 88 ? 0.002 10.998 -6.410 1.00 98.00 88 VAL A CA 1
ATOM 698 C C . VAL A 1 88 ? -0.729 12.241 -6.880 1.00 98.00 88 VAL A C 1
ATOM 700 O O . VAL A 1 88 ? -0.171 13.335 -6.887 1.00 98.00 88 VAL A O 1
ATOM 703 N N . LYS A 1 89 ? -1.999 12.077 -7.248 1.00 96.62 89 LYS A N 1
ATOM 704 C CA . LYS A 1 89 ? -2.892 13.174 -7.636 1.00 96.62 89 LYS A CA 1
ATOM 705 C C . LYS A 1 89 ? -4.155 13.077 -6.809 1.00 96.62 89 LYS A C 1
ATOM 707 O O . LYS A 1 89 ? -4.719 11.998 -6.702 1.00 96.62 89 LYS A O 1
ATOM 712 N N . GLU A 1 90 ? -4.568 14.180 -6.192 1.00 95.38 90 GLU A N 1
ATOM 713 C CA . GLU A 1 90 ? -5.811 14.232 -5.403 1.00 95.38 90 GLU A CA 1
ATOM 714 C C . GLU A 1 90 ? -5.910 13.117 -4.340 1.00 95.38 90 GLU A C 1
ATOM 716 O O . GLU A 1 90 ? -6.960 12.516 -4.134 1.00 95.38 90 GLU A O 1
ATOM 721 N N . ASN A 1 91 ? -4.794 12.815 -3.663 1.00 97.06 91 ASN A N 1
ATOM 722 C CA . ASN A 1 91 ? -4.695 11.737 -2.670 1.00 97.06 91 ASN A CA 1
ATOM 723 C C . ASN A 1 91 ? -4.924 10.310 -3.233 1.00 97.06 91 ASN A C 1
ATOM 725 O O . ASN A 1 91 ? -5.208 9.362 -2.492 1.00 97.06 91 ASN A O 1
ATOM 729 N N . VAL A 1 92 ? -4.775 10.148 -4.549 1.00 97.81 92 VAL A N 1
ATOM 730 C CA . VAL A 1 92 ? -4.804 8.873 -5.272 1.00 97.81 92 VAL A CA 1
ATOM 731 C C . VAL A 1 92 ? -3.399 8.537 -5.751 1.00 97.81 92 VAL A C 1
ATOM 733 O O . VAL A 1 92 ? -2.793 9.287 -6.515 1.00 97.81 92 VAL A O 1
ATOM 736 N N . LEU A 1 93 ? -2.876 7.392 -5.323 1.00 98.25 93 LEU A N 1
ATOM 737 C CA . LEU A 1 93 ? -1.676 6.801 -5.900 1.00 98.25 93 LEU A CA 1
ATOM 738 C C . LEU A 1 93 ? -1.999 6.237 -7.282 1.00 98.25 93 LEU A C 1
ATOM 740 O O . LEU A 1 93 ? -2.910 5.424 -7.410 1.00 98.25 93 LEU A O 1
ATOM 744 N N . HIS A 1 94 ? -1.195 6.594 -8.277 1.00 98.06 94 HIS A N 1
ATOM 745 C CA . HIS A 1 94 ? -1.170 5.984 -9.600 1.00 98.06 94 HIS A CA 1
ATOM 746 C C . HIS A 1 94 ? 0.150 5.237 -9.797 1.00 98.06 94 HIS A C 1
ATOM 748 O O . HIS A 1 94 ? 1.231 5.794 -9.577 1.00 98.06 94 HIS A O 1
ATOM 754 N N . VAL A 1 95 ? 0.054 3.982 -10.232 1.00 97.38 95 VAL A N 1
ATOM 755 C CA . VAL A 1 95 ? 1.198 3.100 -10.483 1.00 97.38 95 VAL A CA 1
ATOM 756 C C . VAL A 1 95 ? 1.364 2.904 -11.987 1.00 97.38 95 VAL A C 1
ATOM 758 O O . VAL A 1 95 ? 0.498 2.333 -12.640 1.00 97.38 95 VAL A O 1
ATOM 761 N N . ASN A 1 96 ? 2.498 3.338 -12.538 1.00 96.31 96 ASN A N 1
ATOM 762 C CA . ASN A 1 96 ? 2.837 3.173 -13.957 1.00 96.31 96 ASN A CA 1
ATOM 763 C C . ASN A 1 96 ? 3.946 2.124 -14.160 1.00 96.31 96 ASN A C 1
ATOM 765 O O . ASN A 1 96 ? 4.951 2.349 -14.836 1.00 96.31 96 ASN A O 1
ATOM 769 N N . THR A 1 97 ? 3.814 0.984 -13.488 1.00 94.75 97 THR A N 1
ATOM 770 C CA . THR A 1 97 ? 4.732 -0.156 -13.599 1.00 94.75 97 THR A CA 1
ATOM 771 C C . THR A 1 97 ? 3.979 -1.454 -13.346 1.00 94.75 97 THR A C 1
ATOM 773 O O . THR A 1 97 ? 2.846 -1.446 -12.868 1.00 94.75 97 THR A O 1
ATOM 776 N N . LYS A 1 98 ? 4.620 -2.591 -13.622 1.00 95.12 98 LYS A N 1
ATOM 777 C CA . LYS A 1 98 ? 4.058 -3.903 -13.300 1.00 95.12 98 LYS A CA 1
ATOM 778 C C . LYS A 1 98 ? 3.784 -4.004 -11.795 1.00 95.12 98 LYS A C 1
ATOM 780 O O . LYS A 1 98 ? 4.669 -3.757 -10.971 1.00 95.12 98 LYS A O 1
ATOM 785 N N . VAL A 1 99 ? 2.574 -4.423 -11.440 1.00 96.38 99 VAL A N 1
ATOM 786 C CA . VAL A 1 99 ? 2.187 -4.718 -10.056 1.00 96.38 99 VAL A CA 1
ATOM 787 C C . VAL A 1 99 ? 2.570 -6.162 -9.718 1.00 96.38 99 VAL A C 1
ATOM 789 O O . VAL A 1 99 ? 2.218 -7.098 -10.436 1.00 96.38 99 VAL A O 1
ATOM 792 N N . ASP A 1 100 ? 3.308 -6.336 -8.624 1.00 94.06 100 ASP A N 1
ATOM 793 C CA . ASP A 1 100 ? 3.668 -7.630 -8.037 1.00 94.06 100 ASP A CA 1
ATOM 794 C C . ASP A 1 100 ? 3.686 -7.519 -6.505 1.00 94.06 100 ASP A C 1
ATOM 796 O O . ASP A 1 100 ? 3.564 -6.420 -5.948 1.00 94.06 100 ASP A O 1
ATOM 800 N N . SER A 1 101 ? 3.877 -8.653 -5.835 1.00 92.88 101 SER A N 1
ATOM 801 C CA . SER A 1 101 ? 3.873 -8.745 -4.375 1.00 92.88 101 SER A CA 1
ATOM 802 C C . SER A 1 101 ? 4.973 -7.920 -3.700 1.00 92.88 101 SER A C 1
ATOM 804 O O . SER A 1 101 ? 4.807 -7.520 -2.550 1.00 92.88 101 SER A O 1
ATOM 806 N N . TYR A 1 102 ? 6.085 -7.616 -4.385 1.00 93.94 102 TYR A N 1
ATOM 807 C CA . TYR A 1 102 ? 7.145 -6.785 -3.808 1.00 93.94 102 TYR A CA 1
ATOM 808 C C . TYR A 1 102 ? 6.723 -5.320 -3.706 1.00 93.94 102 TYR A C 1
ATOM 810 O O . TYR A 1 102 ? 6.906 -4.709 -2.656 1.00 93.94 102 TYR A O 1
ATOM 818 N N . LEU A 1 103 ? 6.115 -4.765 -4.759 1.00 95.69 103 LEU A N 1
ATOM 819 C CA . LEU A 1 103 ? 5.589 -3.394 -4.707 1.00 95.69 103 LEU A CA 1
ATOM 820 C C . LEU A 1 103 ? 4.433 -3.274 -3.727 1.00 95.69 103 LEU A C 1
ATOM 822 O O . LEU A 1 103 ? 4.385 -2.312 -2.968 1.00 95.69 103 LEU A O 1
ATOM 826 N N . ALA A 1 104 ? 3.519 -4.244 -3.724 1.00 96.06 104 ALA A N 1
ATOM 827 C CA . ALA A 1 104 ? 2.394 -4.226 -2.801 1.00 96.06 104 ALA A CA 1
ATOM 828 C C . ALA A 1 104 ? 2.856 -4.263 -1.335 1.00 96.06 104 ALA A C 1
ATOM 830 O O . ALA A 1 104 ? 2.321 -3.531 -0.503 1.00 96.06 104 ALA A O 1
ATOM 831 N N . ALA A 1 105 ? 3.897 -5.043 -1.027 1.00 93.88 105 ALA A N 1
ATOM 832 C CA . ALA A 1 105 ? 4.504 -5.072 0.300 1.00 93.88 105 ALA A CA 1
ATOM 833 C C . ALA A 1 105 ? 5.146 -3.729 0.694 1.00 93.88 105 ALA A C 1
ATOM 835 O O . ALA A 1 105 ? 4.933 -3.284 1.822 1.00 93.88 105 ALA A O 1
ATOM 836 N N . ASP A 1 106 ? 5.857 -3.053 -0.216 1.00 95.00 106 ASP A N 1
ATOM 837 C CA . ASP A 1 106 ? 6.422 -1.720 0.059 1.00 95.00 106 ASP A CA 1
ATOM 838 C C . ASP A 1 106 ? 5.341 -0.655 0.246 1.00 95.00 106 ASP A C 1
ATOM 840 O O . ASP A 1 106 ? 5.438 0.169 1.153 1.00 95.00 106 ASP A O 1
ATOM 844 N N . ILE A 1 107 ? 4.276 -0.687 -0.559 1.00 97.19 107 ILE A N 1
ATOM 845 C CA . ILE A 1 107 ? 3.131 0.218 -0.389 1.00 97.19 107 ILE A CA 1
ATOM 846 C C . ILE A 1 107 ? 2.450 -0.040 0.961 1.00 97.19 107 ILE A C 1
ATOM 848 O O . ILE A 1 107 ? 2.129 0.904 1.683 1.00 97.19 107 ILE A O 1
ATOM 852 N N . ALA A 1 108 ? 2.266 -1.306 1.344 1.00 96.12 108 ALA A N 1
ATOM 853 C CA . ALA A 1 108 ? 1.728 -1.662 2.652 1.00 96.12 108 ALA A CA 1
ATOM 854 C C . ALA A 1 108 ? 2.632 -1.179 3.797 1.00 96.12 108 ALA A C 1
ATOM 856 O O . ALA A 1 108 ? 2.135 -0.752 4.838 1.00 96.12 108 ALA A O 1
ATOM 857 N N . ASP A 1 109 ? 3.956 -1.250 3.645 1.00 94.81 109 ASP A N 1
ATOM 858 C CA . ASP A 1 109 ? 4.908 -0.729 4.630 1.00 94.81 109 ASP A CA 1
ATOM 859 C C . ASP A 1 109 ? 4.848 0.796 4.741 1.00 94.81 109 ASP A C 1
ATOM 861 O O . ASP A 1 109 ? 4.711 1.328 5.844 1.00 94.81 109 ASP A O 1
ATOM 865 N N . PHE A 1 110 ? 4.805 1.491 3.604 1.00 96.69 110 PHE A N 1
ATOM 866 C CA . PHE A 1 110 ? 4.613 2.936 3.544 1.00 96.69 110 PHE A CA 1
ATOM 867 C C . PHE A 1 110 ? 3.321 3.381 4.247 1.00 96.69 110 PHE A C 1
ATOM 869 O O . PHE A 1 110 ? 3.340 4.299 5.069 1.00 96.69 110 PHE A O 1
ATOM 876 N N . ILE A 1 111 ? 2.194 2.712 3.982 1.00 97.12 111 ILE A N 1
ATOM 877 C CA . ILE A 1 111 ? 0.911 3.013 4.637 1.00 97.12 111 ILE A CA 1
ATOM 878 C C . ILE A 1 111 ? 1.019 2.794 6.151 1.00 97.12 111 ILE A C 1
ATOM 880 O O . ILE A 1 111 ? 0.616 3.659 6.927 1.00 97.12 111 ILE A O 1
ATOM 884 N N . ARG A 1 112 ? 1.600 1.670 6.594 1.00 95.38 112 ARG A N 1
ATOM 885 C CA . ARG A 1 112 ? 1.777 1.365 8.027 1.00 95.38 112 ARG A CA 1
ATOM 886 C C . ARG A 1 112 ? 2.656 2.397 8.731 1.00 95.38 112 ARG A C 1
ATOM 888 O O . ARG A 1 112 ? 2.330 2.793 9.850 1.00 95.38 112 ARG A O 1
ATOM 895 N N . HIS A 1 113 ? 3.728 2.850 8.084 1.00 94.19 113 HIS A N 1
ATOM 896 C CA . HIS A 1 113 ? 4.585 3.908 8.611 1.00 94.19 113 HIS A CA 1
ATOM 897 C C . HIS A 1 113 ? 3.801 5.212 8.818 1.00 94.19 113 HIS A C 1
ATOM 899 O O . HIS A 1 113 ? 3.837 5.790 9.902 1.00 94.19 113 HIS A O 1
ATOM 905 N N . ASN A 1 114 ? 3.026 5.641 7.820 1.00 95.75 114 ASN A N 1
ATOM 906 C CA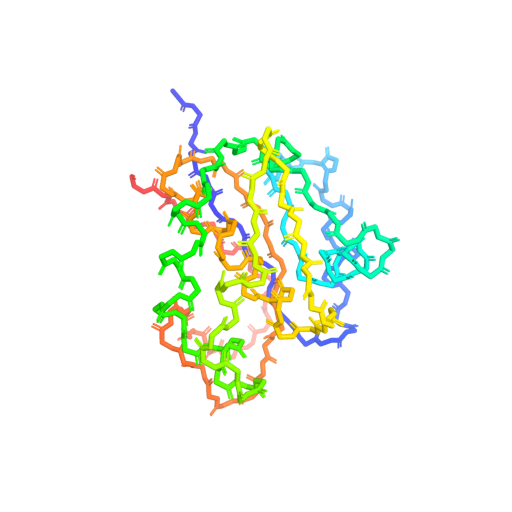 . ASN A 1 114 ? 2.229 6.864 7.927 1.00 95.75 114 ASN A CA 1
ATOM 907 C C . ASN A 1 114 ? 1.109 6.749 8.971 1.00 95.75 114 ASN A C 1
ATOM 909 O O . ASN A 1 114 ? 0.921 7.667 9.762 1.00 95.75 114 ASN A O 1
ATOM 913 N N . LEU A 1 115 ? 0.433 5.600 9.071 1.00 94.81 115 LEU A N 1
ATOM 914 C CA . LEU A 1 115 ? -0.551 5.347 10.133 1.00 94.81 115 LEU A CA 1
ATOM 915 C C . LEU A 1 115 ? 0.071 5.450 11.530 1.00 94.81 115 LEU A C 1
ATOM 917 O O . LEU A 1 115 ? -0.554 5.988 12.446 1.00 94.81 115 LEU A O 1
ATOM 921 N N . LEU A 1 116 ? 1.303 4.958 11.694 1.00 92.38 116 LEU A N 1
ATOM 922 C CA . LEU A 1 116 ? 2.040 5.055 12.949 1.00 92.38 116 LEU A CA 1
ATOM 923 C C . LEU A 1 116 ? 2.373 6.511 13.295 1.00 92.38 116 LEU A C 1
ATOM 925 O O . LEU A 1 116 ? 2.091 6.935 14.415 1.00 92.38 116 LEU A O 1
ATOM 929 N N . VAL A 1 117 ? 2.910 7.277 12.338 1.00 91.88 117 VAL A N 1
ATOM 930 C CA . VAL A 1 117 ? 3.267 8.698 12.519 1.00 91.88 117 VAL A CA 1
ATOM 931 C C . VAL A 1 117 ? 2.032 9.556 12.806 1.00 91.88 117 VAL A C 1
ATOM 933 O O . VAL A 1 117 ? 2.046 10.374 13.723 1.00 91.88 117 VAL A O 1
ATOM 936 N N . SER A 1 118 ? 0.923 9.328 12.098 1.00 91.50 118 SER A N 1
ATOM 937 C CA . SER A 1 118 ? -0.360 9.994 12.365 1.00 91.50 118 SER A CA 1
ATOM 938 C C . SER A 1 118 ? -1.030 9.501 13.659 1.00 91.50 118 SER A C 1
ATOM 940 O O . SER A 1 118 ? -2.014 10.075 14.133 1.00 91.50 118 SER A O 1
ATOM 942 N N . GLY A 1 119 ? -0.514 8.427 14.265 1.00 90.25 119 GLY A N 1
ATOM 943 C CA . GLY A 1 119 ? -1.072 7.793 15.452 1.00 90.25 119 GLY A CA 1
ATOM 944 C C . GLY A 1 119 ? -2.501 7.286 15.243 1.00 90.25 119 GLY A C 1
ATOM 945 O O . GLY A 1 119 ? -3.335 7.366 16.147 1.00 90.25 119 GLY A O 1
ATOM 946 N N . ILE A 1 120 ? -2.797 6.787 14.050 1.00 91.19 120 ILE A N 1
ATOM 947 C CA . ILE A 1 120 ? -4.062 6.135 13.725 1.00 91.19 120 ILE A CA 1
ATOM 948 C C . ILE A 1 120 ? -3.950 4.679 14.179 1.00 91.19 120 ILE A C 1
ATOM 950 O O . ILE A 1 120 ? -2.923 4.032 13.998 1.00 91.19 120 ILE A O 1
ATOM 954 N N . SER A 1 121 ? -4.987 4.146 14.830 1.00 92.00 121 SER A N 1
ATOM 955 C CA . SER A 1 121 ? -4.969 2.727 15.209 1.00 92.00 121 SER A CA 1
ATOM 956 C C . SER A 1 121 ? -5.146 1.865 13.969 1.00 92.00 121 SER A C 1
ATOM 958 O O . SER A 1 121 ? -6.055 2.111 13.177 1.00 92.00 121 SER A O 1
ATOM 960 N N . PHE A 1 122 ? -4.318 0.835 13.830 1.00 93.12 122 PHE A N 1
ATOM 961 C CA . PHE A 1 122 ? -4.364 -0.042 12.670 1.00 93.12 122 PHE A CA 1
ATOM 962 C C . PHE A 1 122 ? -4.030 -1.490 13.014 1.00 93.12 122 PHE A C 1
ATOM 964 O O . PHE A 1 122 ? -3.444 -1.809 14.058 1.00 93.12 122 PHE A O 1
ATOM 971 N N . THR A 1 123 ? -4.436 -2.368 12.109 1.00 92.38 123 THR A N 1
ATOM 972 C CA . THR A 1 123 ? -4.245 -3.809 12.168 1.00 92.38 123 THR A CA 1
ATOM 973 C C . THR A 1 123 ? -3.660 -4.281 10.847 1.00 92.38 123 THR A C 1
ATOM 975 O O . THR A 1 123 ? -4.122 -3.861 9.791 1.00 92.38 123 THR A O 1
ATOM 978 N N . TYR A 1 124 ? -2.659 -5.154 10.893 1.00 89.75 124 TY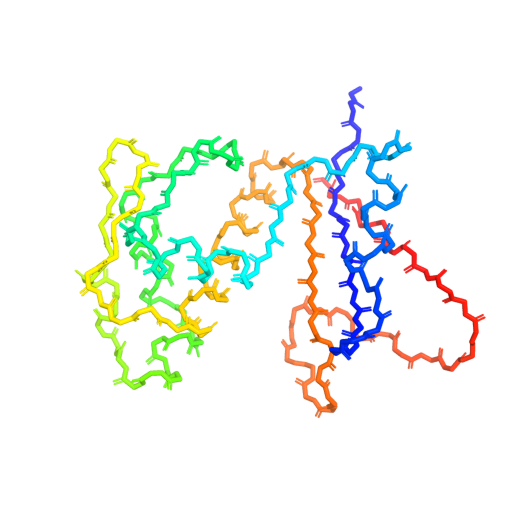R A N 1
ATOM 979 C CA . TYR A 1 124 ? -2.094 -5.746 9.683 1.00 89.75 124 TYR A CA 1
ATOM 980 C C . TYR A 1 124 ? -1.712 -7.210 9.874 1.00 89.75 124 TYR A C 1
ATOM 982 O O . TYR A 1 124 ? -1.427 -7.667 10.990 1.00 89.75 124 TYR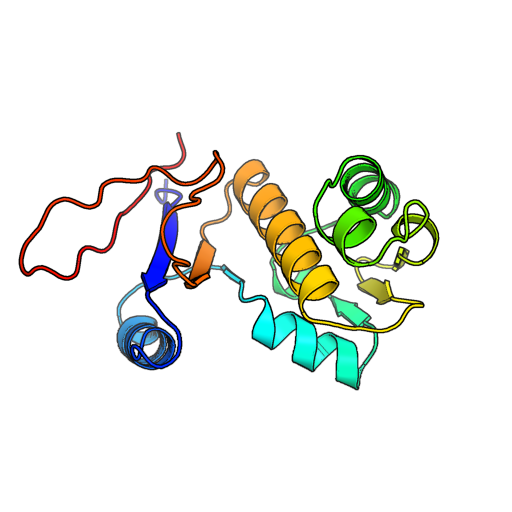 A O 1
ATOM 990 N N . GLU A 1 125 ? -1.710 -7.933 8.759 1.00 84.88 125 GLU A N 1
ATOM 991 C CA . GLU A 1 125 ? -1.213 -9.300 8.666 1.00 84.88 125 GLU A CA 1
ATOM 992 C C . GLU A 1 125 ? 0.239 -9.319 8.178 1.00 84.88 125 GLU A C 1
ATOM 994 O O . GLU A 1 125 ? 0.663 -8.480 7.385 1.00 84.88 125 GLU A O 1
ATOM 999 N N . THR A 1 126 ? 1.018 -10.288 8.654 1.00 82.25 126 THR A N 1
ATOM 1000 C CA . THR A 1 126 ? 2.361 -10.559 8.133 1.00 82.25 126 THR A CA 1
ATOM 1001 C C . THR A 1 126 ? 2.669 -12.053 8.140 1.00 82.25 126 THR A C 1
ATOM 1003 O O . THR A 1 126 ? 2.216 -12.811 9.009 1.00 82.25 126 THR A O 1
ATOM 1006 N N . VAL A 1 127 ? 3.440 -12.496 7.150 1.00 74.69 127 VAL A N 1
ATOM 1007 C CA . VAL A 1 127 ? 3.898 -13.881 7.035 1.00 74.69 127 VAL A CA 1
ATOM 1008 C C . VAL A 1 127 ? 5.204 -14.033 7.802 1.00 74.69 127 VAL A C 1
ATOM 1010 O O . VAL A 1 127 ? 6.175 -13.325 7.551 1.00 74.69 127 VAL A O 1
ATOM 1013 N N . MET A 1 128 ? 5.261 -14.995 8.722 1.00 58.56 128 MET A N 1
ATOM 1014 C CA . MET A 1 128 ? 6.531 -15.393 9.332 1.00 58.56 128 MET A CA 1
ATOM 1015 C C . MET A 1 128 ? 7.295 -16.313 8.376 1.00 58.56 128 MET A C 1
ATOM 1017 O O . MET A 1 128 ? 6.915 -17.471 8.202 1.00 58.56 128 MET A O 1
ATOM 1021 N N . SER A 1 129 ? 8.377 -15.819 7.776 1.00 40.06 129 SER A N 1
ATOM 1022 C CA . SER A 1 129 ? 9.375 -16.664 7.113 1.00 40.06 129 SER A CA 1
ATOM 1023 C C . SER A 1 129 ? 10.414 -17.183 8.125 1.00 40.06 129 SER A C 1
ATOM 1025 O O . SER A 1 129 ? 10.687 -16.559 9.152 1.00 40.06 129 SER A O 1
ATOM 1027 N N . HIS A 1 130 ? 10.965 -18.374 7.876 1.00 41.50 130 HIS A N 1
ATOM 1028 C CA . HIS A 1 130 ? 11.976 -19.007 8.734 1.00 41.50 130 HIS A CA 1
ATOM 1029 C C . HIS A 1 130 ? 13.310 -18.223 8.757 1.00 41.50 130 HIS A C 1
ATOM 1031 O O . HIS A 1 130 ? 13.761 -17.735 7.728 1.00 41.50 130 HIS A O 1
ATOM 1037 N N . LYS A 1 131 ? 13.936 -18.153 9.948 1.00 35.84 131 LYS A N 1
ATOM 1038 C CA . LYS A 1 131 ? 15.320 -17.735 10.297 1.00 35.84 131 LYS A CA 1
ATOM 1039 C C . LYS A 1 131 ? 16.008 -16.627 9.464 1.00 35.84 131 LYS A C 1
ATOM 1041 O O . LYS A 1 131 ? 17.215 -16.666 9.281 1.00 35.84 131 LYS A O 1
ATOM 1046 N N . SER A 1 132 ? 15.317 -15.570 9.062 1.00 30.92 132 SER A N 1
ATOM 1047 C CA . SER A 1 132 ? 15.980 -14.277 8.813 1.00 30.92 132 SER A CA 1
ATOM 1048 C C . SER A 1 132 ? 14.995 -13.150 9.091 1.00 30.92 132 SER A C 1
ATOM 1050 O O . SER A 1 132 ? 14.486 -12.477 8.199 1.00 30.92 132 SER A O 1
ATOM 1052 N N . CYS A 1 133 ? 14.661 -13.013 10.371 1.00 38.28 133 CYS A N 1
ATOM 1053 C CA . CYS A 1 133 ? 13.871 -11.913 10.896 1.00 38.28 133 CYS A CA 1
ATOM 1054 C C . CYS A 1 133 ? 14.732 -10.641 10.844 1.00 38.28 133 CYS A C 1
ATOM 1056 O O . CYS A 1 133 ? 15.470 -10.341 11.780 1.00 38.28 133 CYS A O 1
ATOM 1058 N N . SER A 1 134 ? 14.713 -9.932 9.716 1.00 27.34 134 SER A N 1
ATOM 1059 C CA . SER A 1 134 ? 15.452 -8.680 9.557 1.00 27.34 134 SER A CA 1
ATOM 1060 C C . SER A 1 134 ? 14.695 -7.521 10.224 1.00 27.34 134 SER A C 1
ATOM 1062 O O . SER A 1 134 ? 13.834 -6.869 9.645 1.00 27.34 134 SER A O 1
ATOM 1064 N N . THR A 1 135 ? 15.038 -7.313 11.493 1.00 29.20 135 THR A N 1
ATOM 1065 C CA . THR A 1 135 ? 15.429 -6.019 12.091 1.00 29.20 135 THR A CA 1
ATOM 1066 C C . THR A 1 135 ? 14.382 -4.934 12.405 1.00 29.20 135 THR A C 1
ATOM 1068 O O . THR A 1 135 ? 14.763 -3.949 13.020 1.00 29.20 135 THR A O 1
ATOM 1071 N N . TRP A 1 136 ? 13.076 -5.101 12.170 1.00 28.09 136 TRP A N 1
ATOM 1072 C CA . TRP A 1 136 ? 12.076 -4.186 12.791 1.00 28.09 136 TRP A CA 1
ATOM 1073 C C . TRP A 1 136 ? 10.990 -4.864 13.622 1.00 28.09 136 TRP A C 1
ATOM 1075 O O . TRP A 1 136 ? 10.293 -4.212 14.395 1.00 28.09 136 TRP A O 1
ATOM 1085 N N . THR A 1 137 ? 10.858 -6.184 13.515 1.00 34.97 137 THR A N 1
ATOM 1086 C CA . THR A 1 137 ? 9.836 -6.936 14.245 1.00 34.97 137 THR A CA 1
ATOM 1087 C C . THR A 1 137 ? 10.519 -7.758 15.323 1.00 34.97 137 THR A C 1
ATOM 1089 O O . THR A 1 137 ? 11.294 -8.660 15.024 1.00 34.97 137 THR A O 1
ATOM 1092 N N . LEU A 1 138 ? 10.270 -7.412 16.583 1.00 30.44 138 LEU A N 1
ATOM 1093 C CA . LEU A 1 138 ? 10.791 -8.104 17.754 1.00 30.44 138 LEU A CA 1
ATOM 1094 C C . LEU A 1 138 ? 10.533 -9.618 17.636 1.00 30.44 138 LEU A C 1
ATOM 1096 O O . LEU A 1 138 ? 9.401 -10.093 17.739 1.00 30.44 138 LEU A O 1
ATOM 1100 N N . CYS A 1 139 ? 11.599 -10.377 17.405 1.00 31.19 139 CYS A N 1
ATOM 1101 C CA . CYS A 1 139 ? 11.579 -11.826 17.413 1.00 31.19 139 CYS A CA 1
ATOM 1102 C C . CYS A 1 139 ? 11.535 -12.281 18.878 1.00 31.19 139 CYS A C 1
ATOM 1104 O O . CYS A 1 139 ? 12.536 -12.207 19.585 1.00 31.19 139 CYS A O 1
ATOM 1106 N N . SER A 1 140 ? 10.381 -12.745 19.352 1.00 27.31 140 SER A N 1
ATOM 1107 C CA . SER A 1 140 ? 10.323 -13.597 20.541 1.00 27.31 140 SER A CA 1
ATOM 1108 C C . SER A 1 140 ? 9.546 -14.850 20.184 1.00 27.31 140 SER A C 1
ATOM 1110 O O . SER A 1 140 ? 8.330 -14.935 20.342 1.00 27.31 140 SER A O 1
ATOM 1112 N N . PHE A 1 141 ? 10.273 -15.820 19.633 1.00 30.14 141 PHE A N 1
ATOM 1113 C CA . PHE A 1 141 ? 9.828 -17.200 19.608 1.00 30.14 141 PHE A CA 1
ATOM 1114 C C . PHE A 1 141 ? 10.470 -17.901 20.799 1.00 30.14 141 PHE A C 1
ATOM 1116 O O . PHE A 1 141 ? 11.669 -18.182 20.805 1.00 30.14 141 PHE A O 1
ATOM 1123 N N . ARG A 1 142 ? 9.662 -18.199 21.815 1.00 24.25 142 ARG A N 1
ATOM 1124 C CA . ARG A 1 142 ? 9.981 -19.249 22.774 1.00 24.25 142 ARG A CA 1
ATOM 1125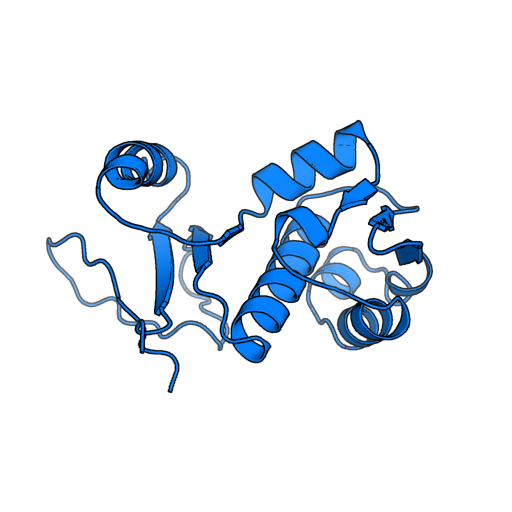 C C . ARG A 1 142 ? 8.737 -20.102 22.967 1.00 24.25 142 ARG A C 1
ATOM 1127 O O . ARG A 1 142 ? 7.635 -19.596 23.133 1.00 24.25 142 ARG A O 1
ATOM 1134 N N . ASN A 1 143 ? 8.978 -21.394 22.807 1.00 30.80 143 ASN A N 1
ATOM 1135 C CA . ASN A 1 143 ? 8.052 -22.508 22.717 1.00 30.80 143 ASN A CA 1
ATOM 1136 C C . ASN A 1 143 ? 6.752 -22.429 23.532 1.00 30.80 143 ASN A C 1
ATOM 1138 O O . ASN A 1 143 ? 6.715 -21.975 24.670 1.00 30.80 143 ASN A O 1
ATOM 1142 N N . ASN A 1 144 ? 5.783 -23.150 22.963 1.00 30.47 144 ASN A N 1
ATOM 1143 C CA . ASN A 1 144 ? 4.621 -23.784 23.577 1.00 30.47 144 ASN A CA 1
ATOM 1144 C C . ASN A 1 144 ? 3.353 -22.935 23.764 1.00 30.47 144 ASN A C 1
ATOM 1146 O O . ASN A 1 144 ? 3.249 -22.077 24.631 1.00 30.47 144 ASN A O 1
ATOM 1150 N N . LYS A 1 145 ? 2.349 -23.292 22.948 1.00 32.66 145 LYS A N 1
ATOM 1151 C CA . LYS A 1 145 ? 0.903 -23.127 23.155 1.00 32.66 145 LYS A CA 1
ATOM 1152 C C . LYS A 1 145 ? 0.474 -21.845 23.879 1.00 32.66 145 LYS A C 1
ATOM 1154 O O . LYS A 1 145 ? 0.225 -21.880 25.078 1.00 32.66 145 LYS A O 1
ATOM 1159 N N . ARG A 1 146 ? 0.246 -20.764 23.126 1.00 31.39 146 ARG A N 1
ATOM 1160 C CA . ARG A 1 146 ? -0.839 -19.783 23.352 1.00 31.39 146 ARG A CA 1
ATOM 1161 C C . ARG A 1 146 ? -0.866 -18.781 22.195 1.00 31.39 146 ARG A C 1
ATOM 1163 O O . ARG A 1 146 ? 0.151 -18.186 21.860 1.00 31.39 146 ARG A O 1
ATOM 1170 N N . LYS A 1 147 ? -2.042 -18.606 21.583 1.00 40.16 147 LYS A N 1
ATOM 1171 C CA . LYS A 1 147 ? -2.353 -17.468 20.705 1.00 40.16 147 LYS A CA 1
ATOM 1172 C C . LYS A 1 147 ? -2.145 -16.191 21.525 1.00 40.16 147 LYS A C 1
ATOM 1174 O O . LYS A 1 147 ? -2.810 -16.028 22.544 1.00 40.16 147 LYS A O 1
ATOM 1179 N N . ILE A 1 148 ? -1.237 -15.310 21.111 1.00 32.44 148 ILE A N 1
ATOM 1180 C CA . ILE A 1 148 ? -1.011 -14.023 21.781 1.00 32.44 148 ILE A CA 1
ATOM 1181 C C . ILE A 1 148 ? -1.252 -12.908 20.763 1.00 32.44 148 ILE A C 1
ATOM 1183 O O . ILE A 1 148 ? -0.473 -12.720 19.835 1.00 32.44 148 ILE A O 1
ATOM 1187 N N . LEU A 1 149 ? -2.339 -12.157 20.966 1.00 34.22 149 LEU A N 1
ATOM 1188 C CA . LEU A 1 149 ? -2.485 -10.793 20.459 1.00 34.22 149 LEU A CA 1
ATOM 1189 C C . LEU A 1 149 ? -1.438 -9.929 21.176 1.00 34.22 149 LEU A C 1
ATOM 1191 O O . LEU A 1 149 ? -1.633 -9.575 22.340 1.00 34.22 149 LEU A O 1
ATOM 1195 N N . GLN A 1 150 ? -0.327 -9.588 20.519 1.00 37.22 150 GLN A N 1
ATOM 1196 C CA . GLN A 1 150 ? 0.557 -8.553 21.055 1.00 37.22 150 GLN A CA 1
ATOM 1197 C C . GLN A 1 150 ? -0.048 -7.177 20.761 1.00 37.22 150 GLN A C 1
ATOM 1199 O O . GLN A 1 150 ? -0.178 -6.745 19.617 1.00 37.22 150 GLN A O 1
ATOM 1204 N N . LYS A 1 151 ? -0.476 -6.512 21.833 1.00 30.38 151 LYS A N 1
ATOM 1205 C CA . LYS A 1 151 ? -1.028 -5.160 21.836 1.00 30.38 151 LYS A CA 1
ATOM 1206 C C . LYS A 1 151 ? 0.133 -4.191 22.044 1.00 30.38 151 LYS A C 1
ATOM 1208 O O . LYS A 1 151 ? 0.520 -3.953 23.184 1.00 30.38 151 LYS A O 1
ATOM 1213 N N . PHE A 1 152 ? 0.689 -3.642 20.967 1.00 34.34 152 PHE A N 1
ATOM 1214 C CA . PHE A 1 152 ? 1.701 -2.594 21.088 1.00 34.34 152 PHE A CA 1
ATOM 1215 C C . PHE A 1 152 ? 1.008 -1.254 21.360 1.00 34.34 152 PHE A C 1
ATOM 1217 O O . PHE A 1 152 ? 0.113 -0.824 20.622 1.00 34.34 152 PHE A O 1
ATOM 1224 N N . ARG A 1 153 ? 1.374 -0.634 22.486 1.00 27.44 153 ARG A N 1
ATOM 1225 C CA . ARG A 1 153 ? 0.935 0.706 22.883 1.00 27.44 153 ARG A CA 1
ATOM 1226 C C . ARG A 1 153 ? 1.836 1.685 22.135 1.00 27.44 153 ARG A C 1
ATOM 1228 O O . ARG A 1 153 ? 3.042 1.666 22.351 1.00 27.44 153 ARG A O 1
ATOM 1235 N N . VAL A 1 154 ? 1.268 2.466 21.221 1.00 34.19 154 VAL A N 1
ATOM 1236 C CA . VAL A 1 154 ? 2.000 3.582 20.609 1.00 34.19 154 VAL A CA 1
ATOM 1237 C C . VAL A 1 154 ? 2.076 4.666 21.685 1.00 34.19 154 VAL A C 1
ATOM 1239 O O . VAL A 1 154 ? 1.031 5.007 22.251 1.00 34.19 154 VAL A O 1
ATOM 1242 N N . ALA A 1 155 ? 3.298 5.058 22.053 1.00 35.34 155 ALA A N 1
ATOM 1243 C CA . ALA A 1 155 ? 3.573 6.078 23.065 1.00 35.34 155 ALA A CA 1
ATOM 1244 C C . ALA A 1 155 ? 3.106 7.462 22.598 1.00 35.34 155 ALA A C 1
ATOM 1246 O O . ALA A 1 155 ? 3.166 7.714 21.373 1.00 35.34 155 ALA A O 1
#